Protein AF-A0A0M1JUA7-F1 (afdb_monomer_lite)

Foldseek 3Di:
DDDDDDDPVRVVVLVVCVVVVPDVDSVRVVVVVVVVVVVVVVVVPDPVDPDPPVVVVVVVVVVVVVVVVVVVVVVVVPPVVVVVVVVVVVVVVVVVVVVCVVPDDDPVNVVVVVVCVVVVD

Secondary structure (DSSP, 8-state):
-------HHHHHHHHHHHHTTS-SSHHHHHHHHHHHHHHHHHHHS-------HHHHHHHHHHHHHHHHHHHHHHTTS--HHHHHHHHHHHHHHHHHHHHTTTSPPPHHHHHHHHHHHHHT-

Radius of gyration: 27.02 Å; chains: 1; bounding box: 55×56×64 Å

Sequence (121 aa):
MVTITLTNEQEKFLEEQIKTGKYKNYQELISKAFEALVKQEKSQEILEIRGSESAQKLLNQKLEQLSRERVNNQNQTSDPQRQELAQEFTQLCKETQALHADRPLTDAEIQEEINAYRRGE

Structure (mmCIF, N/CA/C/O backbone):
data_AF-A0A0M1JUA7-F1
#
_entry.id   AF-A0A0M1JUA7-F1
#
loop_
_atom_site.group_PDB
_atom_site.id
_atom_site.type_symbol
_atom_site.label_atom_id
_atom_site.label_alt_id
_atom_site.label_comp_id
_atom_site.label_asym_id
_atom_site.label_entity_id
_atom_site.label_seq_id
_atom_site.pdbx_PDB_ins_code
_atom_site.Cartn_x
_atom_site.Cartn_y
_atom_site.Cartn_z
_atom_site.occupancy
_atom_site.B_iso_or_equiv
_atom_site.auth_seq_id
_atom_site.auth_comp_id
_atom_site.auth_asym_id
_atom_site.auth_atom_id
_atom_site.pdbx_PDB_model_num
ATOM 1 N N . MET A 1 1 ? -27.887 -17.824 3.259 1.00 46.62 1 MET A N 1
ATOM 2 C CA . MET A 1 1 ? -26.612 -18.571 3.218 1.00 46.62 1 MET A CA 1
ATOM 3 C C . MET A 1 1 ? -25.567 -17.637 2.645 1.00 46.62 1 MET A C 1
ATOM 5 O O . MET A 1 1 ? -25.825 -17.072 1.593 1.00 46.62 1 MET A O 1
ATOM 9 N N . VAL A 1 2 ? -24.466 -17.401 3.357 1.00 60.62 2 VAL A N 1
ATOM 10 C CA . VAL A 1 2 ? -23.370 -16.556 2.861 1.00 60.62 2 VAL A CA 1
ATOM 11 C C . VAL A 1 2 ? -22.418 -17.458 2.084 1.00 60.62 2 VAL A C 1
ATOM 13 O O . VAL A 1 2 ? -21.909 -18.426 2.644 1.00 60.62 2 VAL A O 1
ATOM 16 N N . THR A 1 3 ? -22.218 -17.183 0.800 1.00 58.22 3 THR A N 1
ATOM 17 C CA . THR A 1 3 ? -21.222 -17.865 -0.033 1.00 58.22 3 THR A CA 1
ATOM 18 C C . THR A 1 3 ? -19.902 -17.117 0.096 1.00 58.22 3 THR A C 1
ATOM 20 O O . THR A 1 3 ? -19.781 -15.996 -0.392 1.00 58.22 3 THR A O 1
ATOM 23 N N . ILE A 1 4 ? -18.940 -17.712 0.796 1.00 68.00 4 ILE A N 1
ATOM 24 C CA . ILE A 1 4 ? -17.585 -17.175 0.933 1.00 68.00 4 ILE A CA 1
ATOM 25 C C . ILE A 1 4 ? -16.709 -17.943 -0.049 1.00 68.00 4 ILE A C 1
ATOM 27 O O . ILE A 1 4 ? -16.626 -19.167 0.035 1.00 68.00 4 ILE A O 1
ATOM 31 N N . THR A 1 5 ? -16.084 -17.240 -0.986 1.00 71.94 5 THR A N 1
ATOM 32 C CA . THR A 1 5 ? -15.102 -17.830 -1.897 1.00 71.94 5 THR A CA 1
ATOM 33 C C . THR A 1 5 ? -13.755 -17.859 -1.184 1.00 71.94 5 THR A C 1
ATOM 35 O O . THR A 1 5 ? -13.217 -16.805 -0.847 1.00 71.94 5 THR A O 1
ATOM 38 N N . LEU A 1 6 ? -13.236 -19.054 -0.915 1.00 73.25 6 LEU A N 1
ATOM 39 C CA . LEU A 1 6 ? -11.938 -19.257 -0.273 1.00 73.25 6 LEU A CA 1
ATOM 40 C C . LEU A 1 6 ? -10.881 -19.560 -1.338 1.00 73.25 6 LEU A C 1
ATOM 42 O O . LEU A 1 6 ? -11.189 -20.099 -2.401 1.00 73.25 6 LEU A O 1
ATOM 46 N N . THR A 1 7 ? -9.628 -19.201 -1.071 1.00 80.75 7 THR A N 1
ATOM 47 C CA . THR A 1 7 ? -8.508 -19.641 -1.911 1.00 80.75 7 THR A CA 1
ATOM 48 C C . THR A 1 7 ? -8.109 -21.075 -1.559 1.00 80.75 7 THR A C 1
ATOM 50 O O . THR A 1 7 ? -8.276 -21.513 -0.421 1.00 80.75 7 THR A O 1
ATOM 53 N N . ASN A 1 8 ? -7.501 -21.796 -2.506 1.00 76.50 8 ASN A N 1
ATOM 54 C CA . ASN A 1 8 ? -7.027 -23.173 -2.288 1.00 76.50 8 ASN A CA 1
ATOM 55 C C . ASN A 1 8 ? -6.088 -23.312 -1.071 1.00 76.50 8 ASN A C 1
ATOM 57 O O . ASN A 1 8 ? -6.022 -24.368 -0.445 1.00 76.50 8 ASN A O 1
ATOM 61 N N . GLU A 1 9 ? -5.337 -22.261 -0.734 1.00 76.44 9 GLU A N 1
ATOM 62 C CA . GLU A 1 9 ? -4.466 -22.241 0.447 1.00 76.44 9 GLU A CA 1
ATOM 63 C C . GLU A 1 9 ? -5.262 -22.089 1.749 1.00 76.44 9 GLU A C 1
ATOM 65 O O . GLU A 1 9 ? -4.967 -22.763 2.736 1.00 76.44 9 GLU A O 1
ATOM 70 N N . GLN A 1 10 ? 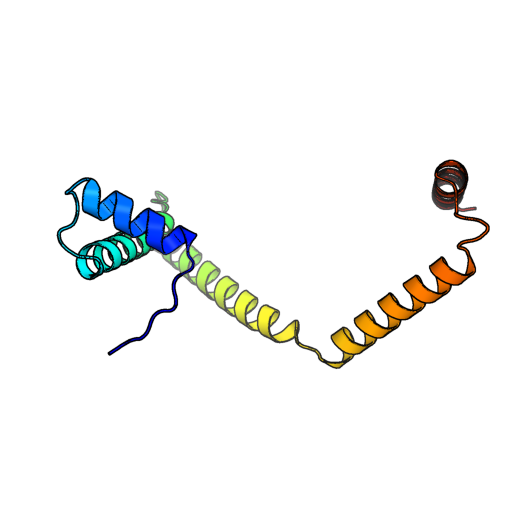-6.306 -21.254 1.744 1.00 72.75 10 GLN A N 1
ATOM 71 C CA . GLN A 1 10 ? -7.198 -21.075 2.890 1.00 72.75 10 GLN A CA 1
ATOM 72 C C . GLN A 1 10 ? -7.994 -22.351 3.181 1.00 72.75 10 GLN A C 1
ATOM 74 O O . GLN A 1 10 ? -8.146 -22.716 4.344 1.00 72.75 10 GLN A O 1
ATOM 79 N N . GLU A 1 11 ? -8.451 -23.061 2.149 1.00 76.50 11 GLU A N 1
ATOM 80 C CA . GLU A 1 11 ? -9.153 -24.340 2.309 1.00 76.50 11 GLU A CA 1
ATOM 81 C C . GLU A 1 11 ? -8.257 -25.404 2.952 1.00 76.50 11 GLU A C 1
ATOM 83 O O . GLU A 1 11 ? -8.643 -26.009 3.953 1.00 76.50 11 GLU A O 1
ATOM 88 N N . LYS A 1 12 ? -7.020 -25.562 2.461 1.00 80.62 12 LYS A N 1
ATOM 89 C CA . LYS A 1 12 ? -6.043 -26.489 3.055 1.00 80.62 12 LYS A CA 1
ATOM 90 C C . LYS A 1 12 ? -5.754 -26.166 4.518 1.00 80.62 12 LYS A C 1
ATOM 92 O O . LYS A 1 12 ? -5.732 -27.068 5.352 1.00 80.62 12 LYS A O 1
ATOM 97 N N . PHE A 1 13 ? -5.570 -24.887 4.841 1.00 77.12 13 PHE A N 1
ATOM 98 C CA . PHE A 1 13 ? -5.322 -24.457 6.214 1.00 77.12 13 PHE A CA 1
ATOM 99 C C . PHE A 1 13 ? -6.507 -24.775 7.138 1.00 77.12 13 PHE A C 1
ATOM 101 O O . PHE A 1 13 ? -6.320 -25.282 8.245 1.00 77.12 13 PHE A O 1
ATOM 108 N N . LEU A 1 14 ? -7.739 -24.525 6.686 1.00 76.94 14 LEU A N 1
ATOM 109 C CA . LEU A 1 14 ? -8.942 -24.847 7.456 1.00 76.94 14 LEU A CA 1
ATOM 110 C C . LEU A 1 14 ? -9.087 -26.359 7.679 1.00 76.94 14 LEU A C 1
ATOM 112 O O . LEU A 1 14 ? -9.398 -26.787 8.793 1.00 76.94 14 LEU A O 1
ATOM 116 N N . GLU A 1 15 ? -8.814 -27.170 6.657 1.00 78.12 15 GLU A N 1
ATOM 117 C CA . GLU A 1 15 ? -8.821 -28.629 6.770 1.00 78.12 15 GLU A CA 1
ATOM 118 C C . GLU A 1 15 ? -7.785 -29.146 7.772 1.00 78.12 15 GLU A C 1
ATOM 120 O O . GLU A 1 15 ? -8.093 -30.027 8.576 1.00 78.12 15 GLU A O 1
ATOM 125 N N . GLU A 1 16 ? -6.564 -28.609 7.760 1.00 80.62 16 GLU A N 1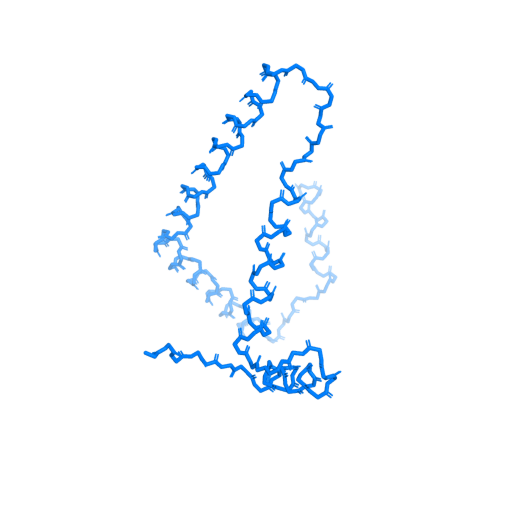
ATOM 126 C CA . GLU A 1 16 ? -5.519 -28.975 8.721 1.00 80.62 16 GLU A CA 1
ATOM 127 C C . GLU A 1 16 ? -5.936 -28.655 10.158 1.00 80.62 16 GLU A C 1
ATOM 129 O O . GLU A 1 16 ? -5.774 -29.484 11.058 1.00 80.62 16 GLU A O 1
ATOM 134 N N . GLN A 1 17 ? -6.542 -27.489 10.383 1.00 74.06 17 GLN A N 1
ATOM 135 C CA . GLN A 1 17 ? -7.016 -27.097 11.708 1.00 74.06 17 GLN A CA 1
ATOM 136 C C . GLN A 1 17 ? -8.174 -27.976 12.200 1.00 74.06 17 GLN A C 1
ATOM 138 O O . GLN A 1 17 ? -8.213 -28.312 13.386 1.00 74.06 17 GLN A O 1
ATOM 143 N N . ILE A 1 18 ? -9.070 -28.424 11.318 1.00 74.44 18 ILE A N 1
ATOM 144 C CA . ILE A 1 18 ? -10.117 -29.393 11.678 1.00 74.44 18 ILE A CA 1
ATOM 145 C C . ILE A 1 18 ? -9.511 -30.775 11.952 1.00 74.44 18 ILE A C 1
ATOM 147 O O . ILE A 1 18 ? -9.879 -31.419 12.935 1.00 74.44 18 ILE A O 1
ATOM 151 N N . LYS A 1 19 ? -8.518 -31.210 11.162 1.00 75.94 19 LYS A N 1
ATOM 152 C CA . LYS A 1 19 ? -7.790 -32.475 11.387 1.00 75.94 19 LYS A CA 1
ATOM 153 C C . LYS A 1 19 ? -7.046 -32.499 12.720 1.00 75.94 19 LYS A C 1
ATOM 155 O O . LYS A 1 19 ? -6.936 -33.560 13.326 1.00 75.94 19 LYS A O 1
ATOM 160 N N . THR A 1 20 ? -6.588 -31.350 13.221 1.00 73.81 20 THR A N 1
ATOM 161 C CA . THR A 1 20 ? -5.971 -31.262 14.559 1.00 73.81 20 THR A CA 1
ATOM 162 C C . THR A 1 20 ? -6.961 -31.490 15.711 1.00 73.81 20 THR A C 1
ATOM 164 O O . THR A 1 20 ? -6.545 -31.566 16.865 1.00 73.81 20 THR A O 1
ATOM 167 N N . GLY A 1 21 ? -8.267 -31.589 15.426 1.00 67.94 21 GLY A N 1
ATOM 168 C CA . GLY A 1 21 ? -9.320 -31.858 16.408 1.00 67.94 21 GLY A CA 1
ATOM 169 C C . GLY A 1 21 ? -9.658 -30.675 17.318 1.00 67.94 21 GLY A C 1
ATOM 170 O O . GLY A 1 21 ? -10.492 -30.810 18.211 1.00 67.94 21 GLY A O 1
ATOM 171 N N . LYS A 1 22 ? -9.033 -29.510 17.105 1.00 69.56 22 LYS A N 1
ATOM 172 C CA . LYS A 1 22 ? -9.254 -28.299 17.912 1.00 69.56 22 LYS A CA 1
ATOM 173 C C . LYS A 1 22 ? -10.601 -27.627 17.643 1.00 69.56 22 LYS A C 1
ATOM 175 O O . LYS A 1 22 ? -11.091 -26.910 18.508 1.00 69.56 22 LYS A O 1
ATOM 180 N N . TYR A 1 23 ? -11.195 -27.868 16.475 1.00 75.94 23 TYR A N 1
ATOM 181 C CA . TYR A 1 23 ? -12.474 -27.290 16.061 1.00 75.94 23 TYR A CA 1
ATOM 182 C C . TYR A 1 23 ? -13.352 -28.369 15.432 1.00 75.94 23 TYR A C 1
ATOM 184 O O . TYR A 1 23 ? -12.865 -29.182 14.647 1.00 75.94 23 TYR A O 1
ATOM 192 N N . LYS A 1 24 ? -14.647 -28.381 15.763 1.00 75.06 24 LYS A N 1
ATOM 193 C CA . LYS A 1 24 ? -15.585 -29.417 15.298 1.00 75.06 24 LYS A CA 1
ATOM 194 C C . LYS A 1 24 ? -16.133 -29.134 13.903 1.00 75.06 24 LYS A C 1
ATOM 196 O O . LYS A 1 24 ? -16.580 -30.055 13.227 1.00 75.06 24 LYS A O 1
ATOM 201 N N . ASN A 1 25 ? -16.145 -27.867 13.490 1.00 78.75 25 ASN A N 1
ATOM 202 C CA . ASN A 1 25 ? -16.685 -27.440 12.204 1.00 78.75 25 ASN A CA 1
ATOM 203 C C . ASN A 1 25 ? -16.000 -26.153 11.712 1.00 78.75 25 ASN A C 1
ATOM 205 O O . ASN A 1 25 ? -15.536 -25.341 12.516 1.00 78.75 25 ASN A O 1
ATOM 209 N N . TYR A 1 26 ? -16.023 -25.921 10.399 1.00 75.56 26 TYR A N 1
ATOM 210 C CA . TYR A 1 26 ? -15.522 -24.704 9.753 1.00 75.56 26 TYR A CA 1
ATOM 211 C C . TYR A 1 26 ? -16.128 -23.432 10.359 1.00 75.56 26 TYR A C 1
ATOM 213 O O . TYR A 1 26 ? -15.424 -22.454 10.590 1.00 75.56 26 TYR A O 1
ATOM 221 N N . GLN A 1 27 ? -17.423 -23.456 10.689 1.00 74.62 27 GLN A N 1
ATOM 222 C CA . GLN A 1 27 ? -18.110 -22.315 11.305 1.00 74.62 27 GLN A CA 1
ATOM 223 C C . GLN A 1 27 ? -17.561 -21.960 12.693 1.00 74.62 27 GLN A C 1
ATOM 225 O O . GLN A 1 27 ? -17.454 -20.780 13.023 1.00 74.62 27 GLN A O 1
ATOM 230 N N . GLU A 1 28 ? -17.198 -22.958 13.501 1.00 78.25 28 GLU A N 1
ATOM 231 C CA . GLU A 1 28 ? -16.630 -22.745 14.836 1.00 78.25 28 GLU A CA 1
ATOM 232 C C . GLU A 1 28 ? -15.232 -22.125 14.739 1.00 78.25 28 GLU A C 1
ATOM 234 O O . GLU A 1 28 ? -14.940 -21.156 15.440 1.00 78.25 28 GLU A O 1
ATOM 239 N N . LEU A 1 29 ? -14.408 -22.625 13.813 1.00 80.25 29 LEU A N 1
ATOM 240 C CA . LEU A 1 29 ? -13.078 -22.085 13.536 1.00 80.25 29 LEU A CA 1
ATOM 241 C C . LEU A 1 29 ? -13.168 -20.625 13.086 1.00 80.25 29 LEU A C 1
ATOM 243 O O . LEU A 1 29 ? -12.518 -19.761 13.670 1.00 80.25 29 LEU A O 1
ATOM 247 N N . ILE A 1 30 ? -14.019 -20.337 12.099 1.00 79.94 30 ILE A N 1
ATOM 248 C CA . ILE A 1 30 ? -14.216 -18.982 11.572 1.00 79.94 30 ILE A CA 1
ATOM 249 C C . ILE A 1 30 ? -14.718 -18.041 12.677 1.00 79.94 30 ILE A C 1
ATOM 251 O O . ILE A 1 30 ? -14.203 -16.936 12.831 1.00 79.94 30 ILE A O 1
ATOM 255 N N . SER A 1 31 ? -15.665 -18.490 13.504 1.00 79.94 31 SER A N 1
ATOM 256 C CA . SER A 1 31 ? -16.194 -17.678 14.609 1.00 79.94 31 SER A CA 1
ATOM 257 C C . SER A 1 31 ? -15.121 -17.369 15.655 1.00 79.94 31 SER A C 1
ATOM 259 O O . SER A 1 31 ? -15.031 -16.239 16.130 1.00 79.94 31 SER A O 1
ATOM 261 N N . LYS A 1 32 ? -14.268 -18.346 15.988 1.00 81.44 32 LYS A N 1
ATOM 262 C CA . LYS A 1 32 ? -13.139 -18.149 16.907 1.00 81.44 32 LYS A CA 1
ATOM 263 C C . LYS A 1 32 ? -12.040 -17.274 16.318 1.00 81.44 32 LYS A C 1
ATOM 265 O O . LYS A 1 32 ? -11.460 -16.484 17.057 1.00 81.44 32 LYS A O 1
ATOM 270 N N . ALA A 1 33 ? -11.790 -17.365 15.015 1.00 81.44 33 ALA A N 1
ATOM 271 C CA . ALA A 1 33 ? -10.862 -16.483 14.317 1.00 81.44 33 ALA A CA 1
ATOM 272 C C . ALA A 1 33 ? -11.344 -15.025 14.367 1.00 81.44 33 ALA A C 1
ATOM 274 O O . ALA A 1 33 ? -10.574 -14.142 14.735 1.00 81.44 33 ALA A O 1
ATOM 275 N N . PHE A 1 34 ? -12.631 -14.776 14.105 1.00 78.69 34 PHE A N 1
ATOM 276 C CA . PHE A 1 34 ? -13.210 -13.439 14.258 1.00 78.69 34 PHE A CA 1
ATOM 277 C C . PHE A 1 34 ? -13.193 -12.957 15.715 1.00 78.69 34 PHE A C 1
ATOM 279 O O . PHE A 1 34 ? -12.837 -11.810 15.966 1.00 78.69 34 PHE A O 1
ATOM 286 N N . GLU A 1 35 ? -13.502 -13.817 16.692 1.00 79.12 35 GLU A N 1
ATOM 287 C CA . GLU A 1 35 ? -13.400 -13.467 18.117 1.00 79.12 35 GLU A CA 1
ATOM 288 C C . GLU A 1 35 ? -11.959 -13.083 18.507 1.00 79.12 35 GLU A C 1
ATOM 290 O O . GLU A 1 35 ? -11.753 -12.134 19.265 1.00 79.12 35 GLU A O 1
ATOM 295 N N . ALA A 1 36 ? -10.959 -13.794 17.977 1.00 78.38 36 ALA A N 1
ATOM 296 C CA . ALA A 1 36 ? -9.546 -13.502 18.199 1.00 78.38 36 ALA A CA 1
ATOM 297 C C . ALA A 1 36 ? -9.118 -12.177 17.553 1.00 78.38 36 ALA A C 1
ATOM 299 O O . ALA A 1 36 ? -8.427 -11.400 18.206 1.00 78.38 36 ALA A O 1
ATOM 300 N N . LEU A 1 37 ? -9.578 -11.881 16.333 1.00 76.00 37 LEU A N 1
ATOM 301 C CA . LEU A 1 37 ? -9.325 -10.600 15.666 1.00 76.00 37 LEU A CA 1
ATOM 302 C C . LEU A 1 37 ? -9.933 -9.430 16.446 1.00 76.00 37 LEU A C 1
ATOM 304 O O . LEU A 1 37 ? -9.232 -8.472 16.750 1.00 76.00 37 LEU A O 1
ATOM 308 N N . VAL A 1 38 ? -11.191 -9.551 16.881 1.00 73.19 38 VAL A N 1
ATOM 309 C CA . VAL A 1 38 ? -11.856 -8.518 17.697 1.00 73.19 38 VAL A CA 1
ATOM 310 C C . VAL A 1 38 ? -11.148 -8.323 19.042 1.00 73.19 38 VAL A C 1
ATOM 312 O O . VAL A 1 38 ? -11.057 -7.203 19.545 1.00 73.19 38 VAL A O 1
ATOM 315 N N . LYS A 1 39 ? -10.639 -9.398 19.659 1.00 70.44 39 LYS A N 1
ATOM 316 C CA . LYS A 1 39 ? -9.822 -9.287 20.878 1.00 70.44 39 LYS A CA 1
ATOM 317 C C . LYS A 1 39 ? -8.481 -8.620 20.600 1.00 70.44 39 LYS A C 1
ATOM 319 O O . LYS A 1 39 ? -8.071 -7.789 21.398 1.00 70.44 39 LYS A O 1
ATOM 324 N N . GLN A 1 40 ? -7.823 -8.945 19.492 1.00 60.16 40 GLN A N 1
ATOM 325 C CA . GLN A 1 40 ? -6.549 -8.345 19.113 1.00 60.16 40 GLN A CA 1
ATOM 326 C C . GLN A 1 40 ? -6.692 -6.845 18.823 1.00 60.16 40 GLN A C 1
ATOM 328 O O . GLN A 1 40 ? -5.880 -6.071 19.319 1.00 60.16 40 GLN A O 1
ATOM 333 N N . GLU A 1 41 ? -7.752 -6.427 18.127 1.00 55.69 41 GLU A N 1
ATOM 334 C CA . GLU A 1 41 ? -8.085 -5.010 17.932 1.00 55.69 41 GLU A CA 1
ATOM 335 C C . GLU A 1 41 ? -8.316 -4.300 19.275 1.00 55.69 41 GLU A C 1
ATOM 337 O O . GLU A 1 41 ? -7.723 -3.257 19.536 1.00 55.69 41 GLU A O 1
ATOM 342 N N . LYS A 1 42 ? -9.084 -4.907 20.193 1.00 56.12 42 LYS A N 1
ATOM 343 C CA . LYS A 1 42 ? -9.322 -4.340 21.535 1.00 56.12 42 LYS A CA 1
ATOM 344 C C . LYS A 1 42 ? -8.070 -4.284 22.412 1.00 56.12 42 LYS A C 1
ATOM 346 O O . LYS A 1 42 ? -7.932 -3.372 23.221 1.00 56.12 42 LYS A O 1
ATOM 351 N N . SER A 1 43 ? -7.171 -5.259 22.297 1.00 52.06 43 SER A N 1
ATOM 352 C CA . SER A 1 43 ? -5.926 -5.307 23.072 1.00 52.06 43 SER A CA 1
ATOM 353 C C . SER A 1 43 ? -4.835 -4.394 22.510 1.00 52.06 43 SER A C 1
ATOM 355 O O . SER A 1 43 ? -3.935 -4.017 23.254 1.00 52.06 43 SER A O 1
ATOM 357 N N . GLN A 1 44 ? -4.909 -4.015 21.231 1.00 50.06 44 GLN A N 1
ATOM 358 C CA . GLN A 1 44 ? -3.983 -3.054 20.625 1.00 50.06 44 GLN A CA 1
ATOM 359 C C . GLN A 1 44 ? -4.318 -1.589 20.957 1.00 50.06 44 GLN A C 1
ATOM 361 O O . GLN A 1 44 ? -3.475 -0.725 20.727 1.00 50.06 44 GLN A O 1
ATOM 366 N N . GLU A 1 45 ? -5.480 -1.298 21.554 1.00 50.12 45 GLU A N 1
ATOM 367 C CA . GLU A 1 45 ? -5.921 0.083 21.818 1.00 50.12 45 GLU A CA 1
ATOM 368 C C . GLU A 1 45 ? -5.874 0.554 23.275 1.00 50.12 45 GLU A C 1
ATOM 370 O O . GLU A 1 45 ? -6.115 1.732 23.532 1.00 50.12 45 GLU A O 1
ATOM 375 N N . ILE A 1 46 ? -5.491 -0.283 24.241 1.00 46.72 46 ILE A N 1
ATOM 376 C CA . ILE A 1 46 ? -5.338 0.185 25.626 1.00 46.72 46 ILE A CA 1
ATOM 377 C C . ILE A 1 46 ? -3.858 0.205 25.989 1.00 46.72 46 ILE A C 1
ATOM 379 O O . ILE A 1 46 ? -3.347 -0.648 26.711 1.00 46.72 46 ILE A O 1
ATOM 383 N N . LEU A 1 47 ? -3.155 1.221 25.488 1.00 46.88 47 LEU A N 1
ATOM 384 C CA . LEU A 1 47 ? -1.972 1.708 26.186 1.00 46.88 47 LEU A CA 1
ATOM 385 C C . LEU A 1 47 ? -2.462 2.193 27.558 1.00 46.88 47 LEU A C 1
ATOM 387 O O . LEU A 1 47 ? -3.075 3.256 27.652 1.00 46.88 47 LEU A O 1
ATOM 391 N N . GLU A 1 48 ? -2.233 1.411 28.616 1.00 49.28 48 GLU A N 1
ATOM 392 C CA . GLU A 1 48 ? -2.408 1.863 30.001 1.00 49.28 48 GLU A CA 1
ATOM 393 C C . GLU A 1 48 ? -1.374 2.961 30.290 1.00 49.28 48 GLU A C 1
ATOM 395 O O . GLU A 1 48 ? -0.314 2.758 30.882 1.00 49.28 48 GLU A O 1
ATOM 400 N N . ILE A 1 49 ? -1.665 4.167 29.812 1.00 51.97 49 ILE A N 1
ATOM 401 C CA . ILE A 1 49 ? -0.915 5.356 30.171 1.00 51.97 49 ILE A CA 1
ATOM 402 C C . ILE A 1 49 ? -1.359 5.704 31.583 1.00 51.97 49 ILE A C 1
ATOM 404 O O . ILE A 1 49 ? -2.525 6.019 31.832 1.00 51.97 49 ILE A O 1
ATOM 408 N N . ARG A 1 50 ? -0.405 5.659 32.512 1.00 54.31 50 ARG A N 1
ATOM 409 C CA . ARG A 1 50 ? -0.544 6.130 33.891 1.00 54.31 50 ARG A CA 1
ATOM 410 C C . ARG A 1 50 ? -0.703 7.660 33.892 1.00 54.31 50 ARG A C 1
ATOM 412 O O . ARG A 1 50 ? 0.216 8.390 34.243 1.00 54.31 50 ARG A O 1
ATOM 419 N N . GLY A 1 51 ? -1.842 8.148 33.415 1.00 56.81 51 GLY A N 1
ATOM 420 C CA . GLY A 1 51 ? -2.191 9.559 33.282 1.00 56.81 51 GLY A CA 1
ATOM 421 C C . GLY A 1 51 ? -3.631 9.790 33.727 1.00 56.81 51 GLY A C 1
ATOM 422 O O . GLY A 1 51 ? -4.466 8.896 33.619 1.00 56.81 51 GLY A O 1
ATOM 423 N N . SER A 1 52 ? -3.911 10.980 34.264 1.00 67.69 52 SER A N 1
ATOM 424 C CA . SER A 1 52 ? -5.247 11.378 34.722 1.00 67.69 52 SER A CA 1
ATOM 425 C C . SER A 1 52 ? -6.291 11.256 33.605 1.00 67.69 52 SER A C 1
ATOM 427 O O . SER A 1 52 ? -5.956 11.398 32.429 1.00 67.69 52 SER A O 1
ATOM 429 N N . GLU A 1 53 ? -7.567 11.060 33.956 1.00 72.31 53 GLU A N 1
ATOM 430 C CA . GLU A 1 53 ? -8.693 10.933 33.004 1.00 72.31 53 GLU A CA 1
ATOM 431 C C . GLU A 1 53 ? -8.710 12.033 31.922 1.00 72.31 53 GLU A C 1
ATOM 433 O O . GLU A 1 53 ? -9.077 11.799 30.770 1.00 72.31 53 GLU A O 1
ATOM 438 N N . SER A 1 54 ? -8.240 13.235 32.265 1.00 72.50 54 SER A N 1
ATOM 439 C CA . SER A 1 54 ? -8.073 14.360 31.342 1.00 72.50 54 SER A CA 1
ATOM 440 C C . SER A 1 54 ? -7.105 14.081 30.183 1.00 72.50 54 SER A C 1
ATOM 442 O O . SER A 1 54 ? -7.380 14.480 29.052 1.00 72.50 54 SER A O 1
ATOM 444 N N . ALA A 1 55 ? -5.997 13.380 30.432 1.00 71.56 55 ALA A N 1
ATOM 445 C CA . ALA A 1 55 ? -5.003 13.037 29.417 1.00 71.56 55 ALA A CA 1
ATOM 446 C C . ALA A 1 55 ? -5.518 11.942 28.473 1.00 71.56 55 ALA A C 1
ATOM 448 O O . ALA A 1 55 ? -5.307 12.023 27.263 1.00 71.56 55 ALA A O 1
ATOM 449 N N . GLN A 1 56 ? -6.259 10.967 29.008 1.00 73.38 56 GLN A N 1
ATOM 450 C CA . GLN A 1 56 ? -6.904 9.923 28.205 1.00 73.38 56 GLN A CA 1
ATOM 451 C C . GLN A 1 56 ? -7.971 10.517 27.279 1.00 73.38 56 GLN A C 1
ATOM 453 O O . GLN A 1 56 ? -8.016 10.201 26.092 1.00 73.38 56 GLN A O 1
ATOM 458 N N . LYS A 1 57 ? -8.780 11.456 27.786 1.00 82.69 57 LYS A N 1
ATOM 459 C CA . LYS A 1 57 ? -9.783 12.159 26.977 1.00 82.69 57 LYS A CA 1
ATOM 460 C C . LYS A 1 57 ? -9.152 12.952 25.828 1.00 82.69 57 LYS A C 1
ATOM 462 O O . LYS A 1 57 ? -9.656 12.905 24.709 1.00 82.69 57 LYS A O 1
ATOM 467 N N . LEU A 1 58 ? -8.042 13.646 26.092 1.00 84.06 58 LEU A N 1
ATOM 468 C CA . LEU A 1 58 ? -7.310 14.403 25.073 1.00 84.06 58 LEU A CA 1
ATOM 469 C C . LEU A 1 58 ? -6.717 13.480 23.994 1.00 84.06 58 LEU A C 1
ATOM 471 O O . LEU A 1 58 ? -6.778 13.801 22.807 1.00 84.06 58 LEU A O 1
ATOM 475 N N . LEU A 1 59 ? -6.175 12.329 24.401 1.00 78.56 59 LEU A N 1
ATOM 476 C CA . LEU A 1 59 ? -5.632 11.330 23.483 1.00 78.56 59 LEU A CA 1
ATOM 477 C C . LEU A 1 59 ? -6.723 10.755 22.576 1.00 78.56 59 LEU A C 1
ATOM 479 O O . LEU A 1 59 ? -6.555 10.749 21.359 1.00 78.56 59 LEU A O 1
ATOM 483 N N . ASN A 1 60 ? -7.857 10.349 23.148 1.00 84.25 60 ASN A N 1
ATOM 484 C CA . ASN A 1 60 ? -8.977 9.801 22.383 1.00 84.25 60 ASN A CA 1
ATOM 485 C C . ASN A 1 60 ? -9.523 10.826 21.382 1.00 84.25 60 ASN A C 1
ATOM 487 O O . ASN A 1 60 ? -9.732 10.504 20.217 1.00 84.25 60 ASN A O 1
ATOM 491 N N . GLN A 1 61 ? -9.650 12.090 21.791 1.00 87.19 61 GLN A N 1
ATOM 492 C CA . GLN A 1 61 ? -10.066 13.167 20.893 1.00 87.19 61 GLN A CA 1
ATOM 493 C C . GLN A 1 61 ? -9.079 13.371 19.728 1.00 87.19 61 GLN A C 1
ATOM 495 O O . GLN A 1 61 ? -9.495 13.565 18.585 1.00 87.19 61 GLN A O 1
ATOM 500 N N . LYS A 1 62 ? -7.769 13.304 19.997 1.00 87.19 62 LYS A N 1
ATOM 501 C CA . LYS A 1 62 ? -6.719 13.368 18.968 1.00 87.19 62 LYS A CA 1
ATOM 502 C C . LYS A 1 62 ? -6.772 12.170 18.017 1.00 87.19 62 LYS A C 1
ATOM 504 O O . LYS A 1 62 ? -6.622 12.356 16.811 1.00 87.19 62 LYS A O 1
ATOM 509 N N . LEU A 1 63 ? -6.994 10.964 18.537 1.00 85.38 63 LEU A N 1
ATOM 510 C CA . LEU A 1 63 ? -7.128 9.748 17.730 1.00 85.38 63 LEU A CA 1
ATOM 511 C C . LEU A 1 63 ? -8.355 9.819 16.814 1.00 85.38 63 LEU A C 1
ATOM 513 O O . LEU A 1 63 ? -8.240 9.536 15.622 1.00 85.38 63 LEU A O 1
ATOM 517 N N . GLU A 1 64 ? -9.495 10.289 17.324 1.00 85.88 64 GLU A N 1
ATOM 518 C CA . GLU A 1 64 ? -10.697 10.501 16.514 1.00 85.88 64 GLU A CA 1
ATOM 519 C C . GLU A 1 64 ? -10.461 11.515 15.388 1.00 85.88 64 GLU A C 1
ATOM 521 O O . GLU A 1 64 ? -10.848 11.263 14.247 1.00 85.88 64 GLU A O 1
ATOM 526 N N . GLN A 1 65 ? -9.790 12.636 15.666 1.00 85.50 65 GLN A N 1
ATOM 527 C CA . GLN A 1 65 ? -9.449 13.629 14.640 1.00 85.50 65 GLN A CA 1
ATOM 528 C C . GLN A 1 65 ? -8.570 13.031 13.538 1.00 85.50 65 GLN A C 1
ATOM 530 O O . GLN A 1 65 ? -8.908 13.137 12.359 1.00 85.50 65 GLN A O 1
ATOM 535 N N . LEU A 1 66 ? -7.503 12.323 13.916 1.00 81.50 66 LEU A N 1
ATOM 536 C CA . LEU A 1 66 ? -6.613 11.663 12.961 1.00 81.50 66 LEU A CA 1
ATOM 537 C C . LEU A 1 66 ? -7.343 10.605 12.129 1.00 81.50 66 LEU A C 1
ATOM 539 O O . LEU A 1 66 ? -7.092 10.484 10.932 1.00 81.50 66 LEU A O 1
ATOM 543 N N . SER A 1 67 ? -8.260 9.848 12.737 1.00 78.06 67 SER A N 1
ATOM 544 C CA . SER A 1 67 ? -9.061 8.859 12.010 1.00 78.06 67 SER A CA 1
ATOM 545 C C . SER A 1 67 ? -9.931 9.518 10.931 1.00 78.06 67 SER A C 1
ATOM 547 O O . SER A 1 67 ? -9.937 9.067 9.786 1.00 78.06 67 SER A O 1
ATOM 549 N N . ARG A 1 68 ? -10.579 10.649 11.247 1.00 77.44 68 ARG A N 1
ATOM 550 C CA . ARG A 1 68 ? -11.410 11.414 10.303 1.00 77.44 68 ARG A CA 1
ATOM 551 C C . ARG A 1 68 ? -10.579 12.033 9.181 1.00 77.44 68 ARG A C 1
ATOM 553 O O . ARG A 1 68 ? -10.983 11.985 8.023 1.00 77.44 68 ARG A O 1
ATOM 560 N N . GLU A 1 69 ? -9.409 12.578 9.502 1.00 76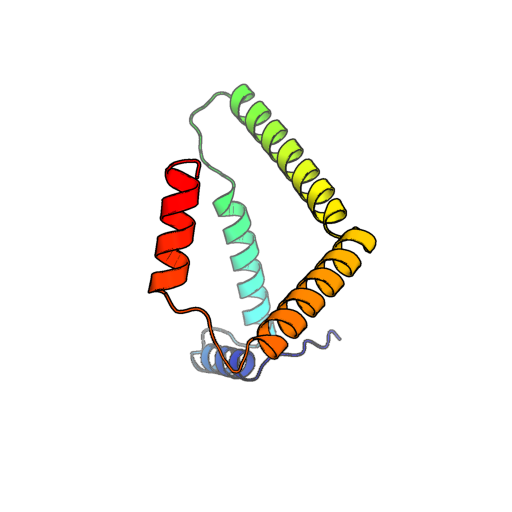.19 69 GLU A N 1
ATOM 561 C CA . GLU A 1 69 ? -8.488 13.151 8.514 1.00 76.19 69 GLU A CA 1
ATOM 562 C C . GLU A 1 69 ? -7.934 12.098 7.551 1.00 76.19 69 GLU A C 1
ATOM 564 O O . GLU A 1 69 ? -7.805 12.375 6.358 1.00 76.19 69 GLU A O 1
ATOM 569 N N . ARG A 1 70 ? -7.641 10.881 8.029 1.00 70.00 70 ARG A N 1
ATOM 570 C CA . ARG A 1 70 ? -7.214 9.774 7.160 1.00 70.00 70 ARG A CA 1
ATOM 571 C C . ARG A 1 70 ? -8.316 9.346 6.202 1.00 70.00 70 ARG A C 1
ATOM 573 O O . ARG A 1 70 ? -8.034 9.195 5.019 1.00 70.00 70 ARG A O 1
ATOM 580 N N . VAL A 1 71 ? -9.551 9.194 6.684 1.00 65.19 71 VAL A N 1
ATOM 581 C CA . VAL A 1 71 ? -10.700 8.848 5.829 1.00 65.19 71 VAL A CA 1
ATOM 582 C C . VAL A 1 71 ? -10.939 9.940 4.781 1.00 65.19 71 VAL A C 1
ATOM 584 O O . VAL A 1 71 ? -11.124 9.636 3.606 1.00 65.19 71 VAL A O 1
ATOM 587 N N . ASN A 1 72 ? -10.844 11.216 5.165 1.00 61.03 72 ASN A N 1
ATOM 588 C CA . ASN A 1 72 ? -10.976 12.327 4.221 1.00 61.03 72 ASN A CA 1
ATOM 589 C C . ASN A 1 72 ? -9.835 12.377 3.188 1.00 61.03 72 ASN A C 1
ATOM 591 O O . ASN A 1 72 ? -10.103 12.609 2.013 1.00 61.03 72 ASN A O 1
ATOM 595 N N . ASN A 1 73 ? -8.586 12.110 3.585 1.00 59.97 73 ASN A N 1
ATOM 596 C CA . ASN A 1 73 ? -7.451 12.052 2.653 1.00 59.97 73 ASN A CA 1
ATOM 597 C C . ASN A 1 73 ? -7.505 10.826 1.725 1.00 59.97 73 ASN A C 1
ATOM 599 O O . ASN A 1 73 ? -7.130 10.923 0.560 1.00 59.97 73 ASN A O 1
ATOM 603 N N . GLN A 1 74 ? -8.002 9.680 2.198 1.00 57.66 74 GLN A N 1
ATOM 604 C CA . GLN A 1 74 ? -8.213 8.496 1.355 1.00 57.66 74 GLN A CA 1
ATOM 605 C C . GLN A 1 74 ? -9.298 8.720 0.291 1.00 57.66 74 GLN A C 1
ATOM 607 O O . GLN A 1 74 ? -9.229 8.130 -0.780 1.00 57.66 74 GLN A O 1
ATOM 612 N N . ASN A 1 75 ? -10.248 9.624 0.535 1.00 53.97 75 ASN A N 1
ATOM 613 C CA . ASN A 1 75 ? -11.224 10.048 -0.472 1.00 53.97 75 ASN A CA 1
ATOM 614 C C . ASN A 1 75 ? -10.675 11.118 -1.441 1.00 53.97 75 ASN A C 1
ATOM 616 O O . ASN A 1 75 ? -11.328 11.430 -2.431 1.00 53.97 75 ASN A O 1
ATOM 620 N N . GLN A 1 76 ? -9.485 11.681 -1.188 1.00 54.88 76 GLN A N 1
ATOM 621 C CA . GLN A 1 76 ? -8.812 12.638 -2.082 1.00 54.88 76 GLN A CA 1
ATOM 622 C C . GLN A 1 76 ? -7.818 11.977 -3.053 1.00 54.88 76 GLN A C 1
ATOM 624 O O . GLN A 1 76 ? -7.362 12.623 -3.993 1.00 54.88 76 GLN A O 1
ATOM 629 N N . THR A 1 77 ? -7.487 10.692 -2.882 1.00 54.06 77 THR A N 1
ATOM 630 C CA . THR A 1 77 ? -6.588 9.950 -3.794 1.00 54.06 77 THR A CA 1
ATOM 631 C C . THR A 1 77 ? -7.277 9.436 -5.064 1.00 54.06 77 THR A C 1
ATOM 633 O O . THR A 1 77 ? -6.635 8.828 -5.921 1.00 54.06 77 THR A O 1
ATOM 636 N N . SER A 1 78 ? -8.573 9.703 -5.218 1.00 57.97 78 SER A N 1
ATOM 637 C CA . SER A 1 78 ? -9.389 9.343 -6.382 1.00 57.97 78 SER A CA 1
ATOM 638 C C . SER A 1 78 ? -9.752 10.573 -7.217 1.00 57.97 78 SER A C 1
ATOM 640 O O . SER A 1 78 ? -10.874 10.691 -7.688 1.00 57.97 78 SER A O 1
ATOM 642 N N . ASP A 1 79 ? -8.808 11.501 -7.405 1.00 69.50 79 ASP A N 1
ATOM 643 C CA . ASP A 1 79 ? -8.933 12.513 -8.457 1.00 69.50 79 ASP A CA 1
ATOM 644 C C . ASP A 1 79 ? -8.699 11.828 -9.819 1.00 69.50 79 ASP A C 1
ATOM 646 O O . ASP A 1 79 ? -7.554 11.463 -10.123 1.00 69.50 79 ASP A O 1
ATOM 650 N N . PRO A 1 80 ? -9.749 11.603 -10.634 1.00 75.50 80 PRO A N 1
ATOM 651 C CA . PRO A 1 80 ? -9.627 10.866 -11.888 1.00 75.50 80 PRO A CA 1
ATOM 652 C C . PRO A 1 80 ? -8.665 11.554 -12.860 1.00 75.50 80 PRO A C 1
ATOM 654 O O . PRO A 1 80 ? -7.958 10.872 -13.594 1.00 75.50 80 PRO A O 1
ATOM 657 N N . GLN A 1 81 ? -8.559 12.888 -12.799 1.00 76.69 81 GLN A N 1
ATOM 658 C CA . GLN A 1 81 ? -7.659 13.666 -13.654 1.00 76.69 81 GLN A CA 1
ATOM 659 C C . GLN A 1 81 ? -6.193 13.419 -13.296 1.00 76.69 81 GLN A C 1
ATOM 661 O O . GLN A 1 81 ? -5.337 13.320 -14.171 1.00 76.69 81 GLN A O 1
ATOM 666 N N . ARG A 1 82 ? -5.881 13.264 -12.003 1.00 80.00 82 ARG A N 1
ATOM 667 C CA . ARG A 1 82 ? -4.525 12.901 -11.563 1.00 80.00 82 ARG A CA 1
ATOM 668 C C . ARG A 1 82 ? -4.155 11.481 -11.964 1.00 80.00 82 ARG A C 1
ATOM 670 O O . ARG A 1 82 ? -2.991 11.228 -12.265 1.00 80.00 82 ARG A O 1
ATOM 677 N N . GLN A 1 83 ? -5.117 10.561 -11.945 1.00 81.88 83 GLN A N 1
ATOM 678 C CA . GLN A 1 83 ? -4.890 9.183 -12.376 1.00 81.88 83 GLN A CA 1
ATOM 679 C C . GLN A 1 83 ? -4.652 9.106 -13.886 1.00 81.88 83 GLN A C 1
ATOM 681 O O . GLN A 1 83 ? -3.705 8.448 -14.307 1.00 81.88 83 GLN A O 1
ATOM 686 N N . GLU A 1 84 ? -5.451 9.821 -14.676 1.00 87.88 84 GLU A N 1
ATOM 687 C CA . GLU A 1 84 ? -5.285 9.942 -16.127 1.00 87.88 84 GLU A CA 1
ATOM 688 C C . GLU A 1 84 ? -3.923 10.558 -16.477 1.00 87.88 84 GLU A C 1
ATOM 690 O O . GLU A 1 84 ? -3.137 9.951 -17.201 1.00 87.88 84 GLU A O 1
ATOM 695 N N . LEU A 1 85 ? -3.561 11.677 -15.842 1.00 89.25 85 LEU A N 1
ATOM 696 C CA . LEU A 1 85 ? -2.265 12.325 -16.055 1.00 89.25 85 LEU A CA 1
ATOM 697 C C . LEU A 1 85 ? -1.080 11.417 -15.683 1.00 89.25 85 LEU A C 1
ATOM 699 O O . LEU A 1 85 ? -0.066 11.385 -16.379 1.00 89.25 85 LEU A O 1
ATOM 703 N N . ALA A 1 86 ? -1.186 10.659 -14.587 1.00 89.50 86 ALA A N 1
ATOM 704 C CA . ALA A 1 86 ? -0.144 9.713 -14.190 1.00 89.50 86 ALA A CA 1
ATOM 705 C C . ALA A 1 86 ? 0.001 8.558 -15.197 1.00 89.50 86 ALA A C 1
ATOM 707 O O . ALA A 1 86 ? 1.118 8.092 -15.446 1.00 89.50 86 ALA A O 1
ATOM 708 N N . GLN A 1 87 ? -1.110 8.102 -15.783 1.00 90.00 87 GLN A N 1
ATOM 709 C CA . GLN A 1 87 ? -1.105 7.082 -16.831 1.00 90.00 87 GLN A CA 1
ATOM 710 C C . GLN A 1 87 ? -0.457 7.609 -18.114 1.00 90.00 87 GLN A C 1
ATOM 712 O O . GLN A 1 87 ? 0.436 6.945 -18.642 1.00 90.00 87 GLN A O 1
ATOM 717 N N . GLU A 1 88 ? -0.831 8.808 -18.563 1.00 94.00 88 GLU A N 1
ATOM 718 C CA . GLU A 1 88 ? -0.226 9.463 -19.729 1.00 94.00 88 GLU A CA 1
ATOM 719 C C . GLU A 1 88 ? 1.279 9.667 -19.548 1.00 94.00 88 GLU A C 1
ATOM 721 O O . GLU A 1 88 ? 2.069 9.297 -20.417 1.00 94.00 88 GLU A O 1
ATOM 726 N N . PHE A 1 89 ? 1.703 10.175 -18.388 1.00 94.62 89 PHE A N 1
ATOM 727 C CA . PHE A 1 89 ? 3.120 10.365 -18.086 1.00 94.62 89 PHE A CA 1
ATOM 728 C C . PHE A 1 89 ? 3.895 9.041 -18.117 1.00 94.62 89 PHE A C 1
ATOM 730 O O . PHE A 1 89 ? 4.965 8.944 -18.717 1.00 94.62 89 PHE A O 1
ATOM 737 N N . THR A 1 90 ? 3.332 7.992 -17.514 1.00 92.56 90 THR A N 1
ATOM 738 C CA . THR A 1 90 ? 3.942 6.656 -17.516 1.00 92.56 90 THR A CA 1
ATOM 739 C C . THR A 1 90 ? 4.086 6.114 -18.937 1.00 92.56 90 THR A C 1
ATOM 741 O O . THR A 1 90 ? 5.107 5.507 -19.267 1.00 92.56 90 THR A O 1
ATOM 744 N N . GLN A 1 91 ? 3.074 6.322 -19.779 1.00 95.62 91 GLN A N 1
ATOM 745 C CA . GLN A 1 91 ? 3.092 5.892 -21.171 1.00 95.62 91 GLN A CA 1
ATOM 746 C C . GLN A 1 91 ? 4.163 6.643 -21.973 1.00 95.62 91 GLN A C 1
ATOM 748 O O . GLN A 1 91 ? 4.982 6.005 -22.635 1.00 95.62 91 GLN A O 1
ATOM 753 N N . LEU A 1 92 ? 4.246 7.966 -21.815 1.00 96.00 92 LEU A N 1
ATOM 754 C CA . LEU A 1 92 ? 5.268 8.801 -22.445 1.00 96.00 92 LEU A CA 1
ATOM 755 C C . LEU A 1 92 ? 6.692 8.363 -22.067 1.00 96.00 92 LEU A C 1
ATOM 757 O O . LEU A 1 92 ? 7.565 8.260 -22.932 1.00 96.00 92 LEU A O 1
ATOM 761 N N . CYS A 1 93 ? 6.942 8.063 -20.788 1.00 91.19 93 CYS A N 1
ATOM 762 C CA . CYS A 1 93 ? 8.242 7.558 -20.343 1.00 91.19 93 CYS A CA 1
ATOM 763 C C . CYS A 1 93 ? 8.611 6.233 -21.023 1.00 91.19 93 CYS A C 1
ATOM 765 O O . CYS A 1 93 ? 9.751 6.073 -21.455 1.00 91.19 93 CYS A O 1
ATOM 767 N N . LYS A 1 94 ? 7.661 5.297 -21.148 1.00 90.25 94 LYS A N 1
ATOM 768 C CA . LYS A 1 94 ? 7.899 4.008 -21.817 1.00 90.25 94 LYS A CA 1
ATOM 769 C C . LYS A 1 94 ? 8.213 4.185 -23.296 1.00 90.25 94 LYS A C 1
ATOM 771 O O . LYS A 1 94 ? 9.150 3.568 -23.791 1.00 90.25 94 LYS A O 1
ATOM 776 N N . GLU A 1 95 ? 7.454 5.028 -23.988 1.00 93.25 95 GLU A N 1
ATOM 777 C CA . GLU A 1 95 ? 7.683 5.336 -25.402 1.00 93.25 95 GLU A CA 1
ATOM 778 C C . GLU A 1 95 ? 9.055 5.978 -25.612 1.00 93.25 95 GLU A C 1
ATOM 780 O O . GLU A 1 95 ? 9.807 5.567 -26.492 1.00 93.25 95 GLU A O 1
ATOM 785 N N . THR A 1 96 ? 9.430 6.910 -24.737 1.00 87.94 96 THR A N 1
ATOM 786 C CA . THR A 1 96 ? 10.744 7.560 -24.771 1.00 87.94 96 THR A CA 1
ATOM 787 C C . THR A 1 96 ? 11.865 6.544 -24.543 1.00 87.94 96 THR A C 1
ATOM 789 O O . THR A 1 96 ? 12.827 6.496 -25.302 1.00 87.94 96 THR A O 1
ATOM 792 N N . GLN A 1 97 ? 11.734 5.670 -23.545 1.00 84.44 97 GLN A N 1
ATOM 793 C CA . GLN A 1 97 ? 12.717 4.613 -23.290 1.00 84.44 97 GLN A CA 1
ATOM 794 C C . GLN A 1 97 ? 12.824 3.623 -24.456 1.00 84.44 97 GLN A C 1
ATOM 796 O O . GLN A 1 97 ? 13.928 3.205 -24.795 1.00 84.44 97 GLN A O 1
ATOM 801 N N . ALA A 1 98 ? 11.705 3.286 -25.103 1.00 87.69 98 ALA A N 1
ATOM 802 C CA . ALA A 1 98 ? 11.693 2.427 -26.283 1.00 87.69 98 ALA A CA 1
ATOM 803 C C . ALA A 1 98 ? 12.412 3.070 -27.482 1.00 87.69 98 ALA A C 1
ATOM 805 O O . ALA A 1 98 ? 13.133 2.375 -28.193 1.00 87.69 98 ALA A O 1
ATOM 806 N N . LEU A 1 99 ? 12.286 4.389 -27.676 1.00 86.81 99 LEU A N 1
ATOM 807 C CA . LEU A 1 99 ? 13.042 5.126 -28.700 1.00 86.81 99 LEU A CA 1
ATOM 808 C C . LEU A 1 99 ? 14.556 5.103 -28.450 1.00 86.81 99 LEU A C 1
ATOM 810 O O . LEU A 1 99 ? 15.339 5.159 -29.394 1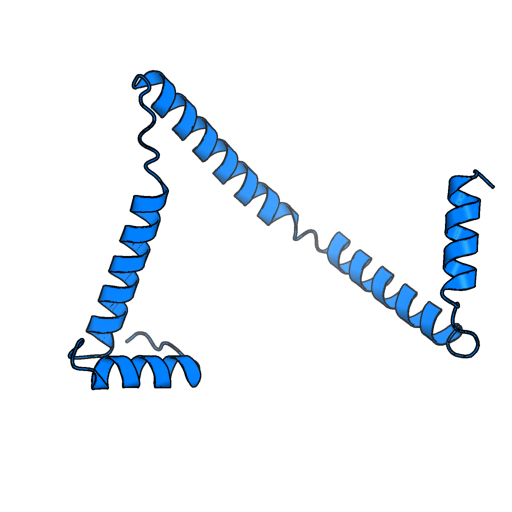.00 86.81 99 LEU A O 1
ATOM 814 N N . HIS A 1 100 ? 14.971 5.000 -27.188 1.00 80.50 100 HIS A N 1
ATOM 815 C CA . HIS A 1 100 ? 16.375 4.927 -26.787 1.00 80.50 100 HIS A CA 1
ATOM 816 C C . HIS A 1 100 ? 16.871 3.486 -26.563 1.00 80.50 100 HIS A C 1
ATOM 818 O O . HIS A 1 100 ? 17.952 3.294 -26.006 1.00 80.50 100 HIS A O 1
ATOM 824 N N . ALA A 1 101 ? 16.135 2.467 -27.026 1.00 81.00 101 ALA A N 1
ATOM 825 C CA . ALA A 1 101 ? 16.507 1.059 -26.846 1.00 81.00 101 ALA A CA 1
ATOM 826 C C . ALA A 1 101 ? 17.863 0.698 -27.481 1.00 81.00 101 ALA A C 1
ATOM 828 O O . ALA A 1 101 ? 18.586 -0.140 -26.944 1.00 81.00 101 ALA A O 1
ATOM 829 N N . ASP A 1 102 ? 18.233 1.362 -28.579 1.00 85.31 102 ASP A N 1
ATOM 830 C CA . ASP A 1 102 ? 19.497 1.126 -29.290 1.00 85.31 102 ASP A CA 1
ATOM 831 C C . ASP A 1 102 ? 20.718 1.716 -28.562 1.00 85.31 102 ASP A C 1
ATOM 833 O O . ASP A 1 102 ? 21.859 1.329 -28.823 1.00 85.31 102 ASP A O 1
ATOM 837 N N . ARG A 1 103 ? 20.492 2.662 -27.642 1.00 82.12 103 ARG A N 1
ATOM 838 C CA . ARG A 1 103 ? 21.531 3.296 -26.826 1.00 82.12 103 ARG A CA 1
ATOM 839 C C . ARG A 1 103 ? 21.011 3.503 -25.399 1.00 82.12 103 ARG A C 1
ATOM 841 O O . ARG A 1 103 ? 20.671 4.631 -25.033 1.00 82.12 103 ARG A O 1
ATOM 848 N N . PRO A 1 104 ? 20.933 2.426 -24.599 1.00 80.69 104 PRO A N 1
ATOM 849 C CA . PRO A 1 104 ? 20.516 2.539 -23.211 1.00 80.69 104 PRO A CA 1
ATOM 850 C C . PRO A 1 104 ? 21.515 3.409 -22.442 1.00 80.69 104 PRO A C 1
ATOM 852 O O . PRO A 1 104 ? 22.724 3.281 -22.643 1.00 80.69 104 PRO A O 1
ATOM 855 N N . LEU A 1 105 ? 21.013 4.278 -21.558 1.00 82.19 105 LEU A N 1
ATOM 856 C CA . LEU A 1 105 ? 21.884 5.000 -20.633 1.00 82.19 105 LEU A CA 1
ATOM 857 C C . LEU A 1 105 ? 22.621 4.000 -19.747 1.00 82.19 105 LEU A C 1
ATOM 859 O O . LEU A 1 105 ? 22.017 3.101 -19.160 1.00 82.19 105 LEU A O 1
ATOM 863 N N . THR A 1 106 ? 23.928 4.190 -19.638 1.00 86.62 106 THR A N 1
ATOM 864 C CA . THR A 1 106 ? 24.756 3.430 -18.709 1.00 86.62 106 THR A CA 1
ATOM 865 C C . THR A 1 106 ? 24.691 4.042 -17.312 1.00 86.62 106 THR A C 1
ATOM 867 O O . THR A 1 106 ? 24.533 5.253 -17.152 1.00 86.62 106 THR A O 1
ATOM 870 N N . ASP A 1 107 ? 24.893 3.221 -16.281 1.00 88.12 107 ASP A N 1
ATOM 871 C CA . ASP A 1 107 ? 24.957 3.698 -14.891 1.00 88.12 107 ASP A CA 1
ATOM 872 C C . ASP A 1 107 ? 26.031 4.783 -14.691 1.00 88.12 107 ASP A C 1
ATOM 874 O O . ASP A 1 107 ? 25.883 5.666 -13.848 1.00 88.12 107 ASP A O 1
ATOM 878 N N . ALA A 1 108 ? 27.103 4.744 -15.491 1.00 88.38 108 ALA A N 1
ATOM 879 C CA . ALA A 1 108 ? 28.163 5.745 -15.471 1.00 88.38 108 ALA A CA 1
ATOM 880 C C . ALA A 1 108 ? 27.677 7.119 -15.965 1.00 88.38 108 ALA A C 1
ATOM 882 O O . ALA A 1 108 ? 27.914 8.116 -15.285 1.00 88.38 108 ALA A O 1
ATOM 883 N N . GLU A 1 109 ? 26.957 7.166 -17.091 1.00 87.69 109 GLU A N 1
ATOM 884 C CA . GLU A 1 109 ? 26.364 8.400 -17.635 1.00 87.69 109 GLU A CA 1
ATOM 885 C C . GLU A 1 109 ? 25.311 8.975 -16.673 1.00 87.69 109 GLU A C 1
ATOM 887 O O . GLU A 1 109 ? 25.277 10.179 -16.424 1.00 87.69 109 GLU A O 1
ATOM 892 N N . ILE A 1 110 ? 24.500 8.112 -16.048 1.00 88.12 110 ILE A N 1
ATOM 893 C CA . ILE A 1 110 ? 23.520 8.527 -15.031 1.00 88.12 110 ILE A CA 1
ATOM 894 C C . ILE A 1 110 ? 24.229 9.152 -13.822 1.00 88.12 110 ILE A C 1
ATOM 896 O O . ILE A 1 110 ? 23.807 10.187 -13.301 1.00 88.12 110 ILE A O 1
ATOM 900 N N . GLN A 1 111 ? 25.315 8.534 -13.358 1.00 92.56 111 GLN A N 1
ATOM 901 C CA . GLN A 1 111 ? 26.053 9.023 -12.200 1.00 92.56 111 GLN A CA 1
ATOM 902 C C . GLN A 1 111 ? 26.780 10.341 -12.491 1.00 92.56 111 GLN A C 1
ATOM 904 O O . GLN A 1 111 ? 26.88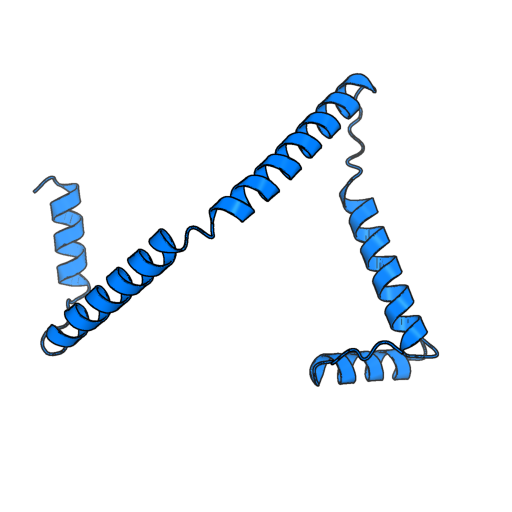8 11.185 -11.597 1.00 92.56 111 GLN A O 1
ATOM 909 N N . GLU A 1 112 ? 27.269 10.524 -13.715 1.00 92.44 112 GLU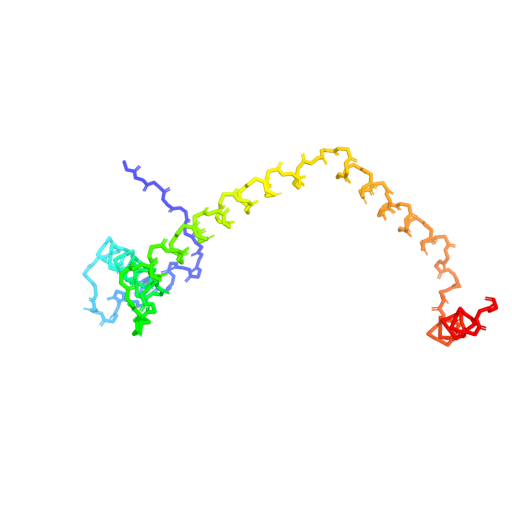 A N 1
ATOM 910 C CA . GLU A 1 112 ? 27.883 11.770 -14.169 1.00 92.44 112 GLU A CA 1
ATOM 911 C C . GLU A 1 112 ? 26.875 12.924 -14.164 1.00 92.44 112 GLU A C 1
ATOM 913 O O . GLU A 1 112 ? 27.159 13.963 -13.565 1.00 92.44 112 GLU A O 1
ATOM 918 N N . GLU A 1 113 ? 25.668 12.699 -14.686 1.00 89.69 113 GLU A N 1
ATOM 919 C CA . GLU A 1 113 ? 24.581 13.684 -14.691 1.00 89.69 113 GLU A CA 1
ATOM 920 C C . GLU A 1 113 ? 24.140 14.062 -13.265 1.00 89.69 113 GLU A C 1
ATOM 922 O O . GLU A 1 113 ? 24.028 15.237 -12.913 1.00 89.69 113 GLU A O 1
ATOM 927 N N . ILE A 1 114 ? 23.974 13.070 -12.379 1.00 90.19 114 ILE A N 1
ATOM 928 C CA . ILE A 1 114 ? 23.658 13.312 -10.960 1.00 90.19 114 ILE A CA 1
ATOM 929 C C . ILE A 1 114 ? 24.755 14.151 -10.291 1.00 90.19 114 ILE A C 1
ATOM 931 O O . ILE A 1 114 ? 24.471 15.001 -9.441 1.00 90.19 114 ILE A O 1
ATOM 935 N N . ASN A 1 115 ? 26.019 13.904 -10.638 1.00 93.44 115 ASN A N 1
ATOM 936 C CA . ASN A 1 115 ? 27.142 14.650 -10.089 1.00 93.44 115 ASN A CA 1
ATOM 937 C C . ASN A 1 115 ? 27.192 16.086 -10.628 1.00 93.44 115 ASN A C 1
ATOM 939 O O . ASN A 1 115 ? 27.478 16.986 -9.841 1.00 93.44 115 ASN A O 1
ATOM 943 N N . ALA A 1 116 ? 26.886 16.310 -11.909 1.00 92.56 116 ALA A N 1
ATOM 944 C CA . ALA A 1 116 ? 26.763 17.643 -12.503 1.00 92.56 116 ALA A CA 1
ATOM 945 C C . ALA A 1 116 ? 25.655 18.455 -11.812 1.00 92.56 116 ALA A C 1
ATOM 947 O O . ALA A 1 116 ? 25.927 19.523 -11.261 1.00 92.56 116 ALA A O 1
ATOM 948 N N . TYR A 1 117 ? 24.464 17.865 -11.656 1.00 91.25 117 TYR A N 1
ATOM 949 C CA . TYR A 1 117 ? 23.354 18.489 -10.928 1.00 91.25 117 TYR A CA 1
ATOM 950 C C . TYR A 1 117 ? 23.732 18.862 -9.483 1.00 91.25 117 TYR A C 1
ATOM 952 O O . TYR A 1 117 ? 23.401 19.940 -8.993 1.00 91.25 117 TYR A O 1
ATOM 960 N N . ARG A 1 118 ? 24.481 17.997 -8.780 1.00 91.06 118 ARG A N 1
ATOM 961 C CA . ARG A 1 118 ? 24.981 18.285 -7.420 1.00 91.06 118 ARG A CA 1
ATOM 962 C C . ARG A 1 118 ? 26.019 19.407 -7.375 1.00 91.06 118 ARG A C 1
ATOM 964 O O . ARG A 1 118 ? 26.146 20.051 -6.335 1.00 91.06 118 ARG A O 1
ATOM 971 N N . ARG A 1 119 ? 26.771 19.617 -8.457 1.00 90.81 119 ARG A N 1
ATOM 972 C CA . ARG A 1 119 ? 27.719 20.731 -8.607 1.00 90.81 119 ARG A CA 1
ATOM 973 C C . ARG A 1 119 ? 27.041 22.029 -9.059 1.00 90.81 119 ARG A C 1
ATOM 975 O O . ARG A 1 119 ? 27.675 23.077 -8.970 1.00 90.81 119 ARG A O 1
ATOM 982 N N . GLY A 1 120 ? 25.767 21.970 -9.455 1.00 82.56 120 GLY A N 1
ATOM 983 C CA . GLY A 1 120 ? 25.020 23.110 -9.986 1.00 82.56 120 GLY A CA 1
ATOM 984 C C . GLY A 1 120 ? 25.412 23.472 -11.420 1.00 82.56 120 GLY A C 1
ATOM 985 O O . GLY A 1 120 ? 25.278 24.637 -11.792 1.00 82.56 120 GLY A O 1
ATOM 986 N N . GLU A 1 121 ? 25.939 22.499 -12.169 1.00 60.97 121 GLU A N 1
ATOM 987 C CA . GLU A 1 121 ? 26.193 22.580 -13.615 1.00 60.97 121 GLU A CA 1
ATOM 988 C C . GLU A 1 121 ? 24.926 22.255 -14.415 1.00 60.97 121 GLU A C 1
ATOM 990 O O . GLU A 1 121 ? 24.131 21.408 -13.941 1.00 60.97 121 GLU A O 1
#

pLDDT: mean 76.34, std 12.65, range [46.62, 96.0]